Protein AF-A0A8S3KQ99-F1 (afdb_monomer_lite)

Sequence (84 aa):
SCFNLEKIDRNRFRDILHNTFDMTDDILMDRVFKAFDRDNDGQVSMLEWVVGLNTYLRGTLDEKIACELSNKRNHETIVYFLFC

Secondary structure (DSSP, 8-state):
-----PPEEHHHHHHHHHHHH----HHHHHHHHHHH-SS-SSEE-HHHHHHHHHHHHHHHHHHHHHHHTT----TTHHHHTT--

Structure (mmCIF, N/CA/C/O backbone):
data_AF-A0A8S3KQ99-F1
#
_entry.id   AF-A0A8S3KQ99-F1
#
loop_
_atom_site.group_PDB
_atom_site.id
_atom_site.type_symbol
_atom_site.label_atom_id
_atom_site.label_alt_id
_atom_site.label_comp_id
_atom_site.label_asym_id
_atom_site.label_entity_id
_atom_site.label_seq_id
_atom_site.pdbx_PDB_ins_code
_atom_site.Cartn_x
_atom_site.Cartn_y
_atom_site.Cartn_z
_atom_site.occupancy
_atom_site.B_iso_or_equiv
_atom_site.auth_seq_id
_atom_site.auth_comp_id
_atom_site.auth_asym_id
_atom_site.auth_atom_id
_atom_site.pdbx_PDB_model_num
ATOM 1 N N . SER A 1 1 ? -22.158 -15.242 10.615 1.00 37.00 1 SER A N 1
ATOM 2 C CA . SER A 1 1 ? -20.757 -15.398 10.185 1.00 37.00 1 SER A CA 1
ATOM 3 C C . SER A 1 1 ? -20.288 -14.067 9.625 1.00 37.00 1 SER A C 1
ATOM 5 O O . SER A 1 1 ? -20.326 -13.849 8.422 1.00 37.00 1 SER A O 1
ATOM 7 N N . CYS A 1 2 ? -19.942 -13.128 10.513 1.00 40.69 2 CYS A N 1
ATOM 8 C CA . CYS A 1 2 ? -19.279 -11.898 10.091 1.00 40.69 2 CYS A CA 1
ATOM 9 C C . CYS A 1 2 ? -17.930 -12.297 9.503 1.00 40.69 2 CYS A C 1
ATOM 11 O O . CYS A 1 2 ? -17.192 -13.040 10.147 1.00 40.69 2 CYS A O 1
ATOM 13 N N . PHE A 1 3 ? -17.642 -11.855 8.281 1.00 45.00 3 PHE A N 1
ATOM 14 C CA . PHE A 1 3 ? -16.287 -11.893 7.756 1.00 45.00 3 PHE A CA 1
ATOM 15 C C . PHE A 1 3 ? -15.394 -11.197 8.788 1.00 45.00 3 PHE A C 1
ATOM 17 O O . PHE A 1 3 ? -15.496 -9.985 8.969 1.00 45.00 3 PHE A O 1
ATOM 24 N N . ASN A 1 4 ? -14.552 -11.961 9.484 1.00 46.81 4 ASN A N 1
ATOM 25 C CA . ASN A 1 4 ? -13.348 -11.403 10.076 1.00 46.81 4 ASN A CA 1
ATOM 26 C C . ASN A 1 4 ? -12.510 -10.939 8.883 1.00 46.81 4 ASN A C 1
ATOM 28 O O . ASN A 1 4 ? -11.796 -11.729 8.272 1.00 46.81 4 ASN A O 1
ATOM 32 N N . LEU A 1 5 ? -12.710 -9.688 8.469 1.00 57.53 5 LEU A N 1
ATOM 33 C CA . LEU A 1 5 ? -11.841 -9.016 7.517 1.00 57.53 5 LEU A CA 1
ATOM 34 C C . LEU A 1 5 ? -10.547 -8.737 8.275 1.00 57.53 5 LEU A C 1
ATOM 36 O O . LEU A 1 5 ? -10.386 -7.669 8.860 1.00 57.53 5 LEU A O 1
ATOM 40 N N . GLU A 1 6 ? -9.686 -9.749 8.355 1.00 75.44 6 GLU A N 1
ATOM 41 C CA . GLU A 1 6 ? -8.350 -9.613 8.919 1.00 75.44 6 GLU A CA 1
ATOM 42 C C . GLU A 1 6 ? -7.646 -8.467 8.186 1.00 75.44 6 GLU A C 1
ATOM 44 O O . GLU A 1 6 ? -7.501 -8.489 6.960 1.00 75.44 6 GLU A O 1
ATOM 49 N N . LYS A 1 7 ? -7.294 -7.416 8.934 1.00 83.81 7 LYS A N 1
ATOM 50 C CA . LYS A 1 7 ? -6.484 -6.324 8.405 1.00 83.81 7 LYS A CA 1
ATOM 51 C C . LYS A 1 7 ? -5.100 -6.879 8.062 1.00 83.81 7 LYS A C 1
ATOM 53 O O . LYS A 1 7 ? -4.565 -7.730 8.772 1.00 83.81 7 LYS A O 1
ATOM 58 N N . ILE A 1 8 ? -4.527 -6.405 6.964 1.00 88.69 8 ILE A N 1
ATOM 59 C CA . ILE A 1 8 ? -3.208 -6.823 6.499 1.00 88.69 8 ILE A CA 1
ATOM 60 C C . ILE A 1 8 ? -2.169 -5.970 7.220 1.00 88.69 8 ILE A C 1
ATOM 62 O O . ILE A 1 8 ? -2.175 -4.747 7.093 1.00 88.69 8 ILE A O 1
ATOM 66 N N . ASP A 1 9 ? -1.266 -6.598 7.967 1.00 87.50 9 ASP A N 1
ATOM 67 C CA . ASP A 1 9 ? -0.153 -5.871 8.567 1.00 87.50 9 ASP A CA 1
ATOM 68 C C . ASP A 1 9 ? 0.866 -5.407 7.515 1.00 87.50 9 ASP A C 1
ATOM 70 O O . ASP A 1 9 ? 0.925 -5.870 6.371 1.00 87.50 9 ASP A O 1
ATOM 74 N N . ARG A 1 10 ? 1.718 -4.478 7.930 1.00 87.38 10 ARG A N 1
ATOM 75 C CA . ARG A 1 10 ? 2.748 -3.873 7.091 1.00 87.38 10 ARG A CA 1
ATOM 76 C C . ARG A 1 10 ? 3.710 -4.862 6.432 1.00 87.38 10 ARG A C 1
ATOM 78 O O . ARG A 1 10 ? 4.129 -4.618 5.302 1.00 87.38 10 ARG A O 1
ATOM 85 N N . ASN A 1 11 ? 4.082 -5.948 7.104 1.00 89.56 11 ASN A N 1
ATOM 86 C CA . ASN A 1 11 ? 5.017 -6.922 6.541 1.00 89.56 11 ASN A CA 1
ATOM 87 C C . ASN A 1 11 ? 4.328 -7.729 5.447 1.00 89.56 11 ASN A C 1
ATOM 89 O O . ASN A 1 11 ? 4.851 -7.855 4.342 1.00 89.56 11 ASN A O 1
ATOM 93 N N . ARG A 1 12 ? 3.099 -8.174 5.714 1.00 88.50 12 ARG A N 1
ATOM 94 C CA . ARG A 1 12 ? 2.312 -8.900 4.726 1.00 88.50 12 ARG A CA 1
ATOM 95 C C . ARG A 1 12 ? 1.970 -8.033 3.514 1.00 88.50 12 ARG A C 1
ATOM 97 O O . ARG A 1 12 ? 1.994 -8.525 2.389 1.00 88.50 12 ARG A O 1
ATOM 104 N N . PHE A 1 13 ? 1.696 -6.747 3.726 1.00 87.81 13 PHE A N 1
ATOM 105 C CA . PHE A 1 13 ? 1.483 -5.785 2.646 1.00 87.81 13 PHE A CA 1
ATOM 106 C C . PHE A 1 13 ? 2.732 -5.640 1.763 1.00 87.81 13 PHE A C 1
ATOM 108 O O . PHE A 1 13 ? 2.631 -5.696 0.537 1.00 87.81 13 PHE A O 1
ATOM 115 N N . ARG A 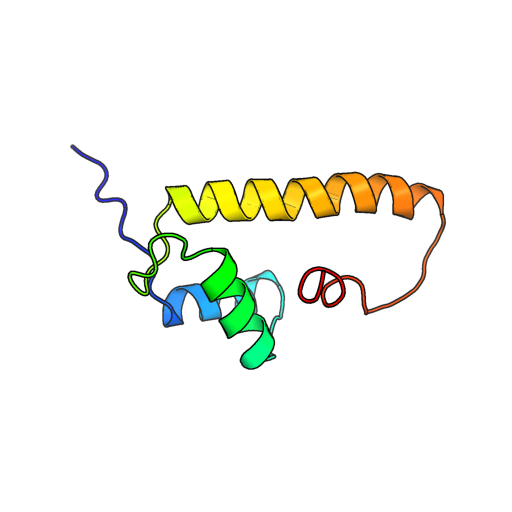1 14 ? 3.918 -5.519 2.377 1.00 88.62 14 ARG A N 1
ATOM 116 C CA . ARG A 1 14 ? 5.208 -5.465 1.669 1.00 88.62 14 ARG A CA 1
ATOM 117 C C . ARG A 1 14 ? 5.474 -6.725 0.855 1.00 88.62 14 ARG A C 1
ATOM 119 O O . ARG A 1 14 ? 5.836 -6.609 -0.311 1.00 88.62 14 ARG A O 1
ATOM 126 N N . ASP A 1 15 ? 5.209 -7.905 1.414 1.00 89.38 15 ASP A N 1
ATOM 127 C CA . ASP A 1 15 ? 5.348 -9.169 0.683 1.00 89.38 15 ASP A CA 1
ATOM 128 C C . ASP A 1 15 ? 4.469 -9.198 -0.572 1.00 89.38 15 ASP A C 1
ATOM 130 O O . ASP A 1 15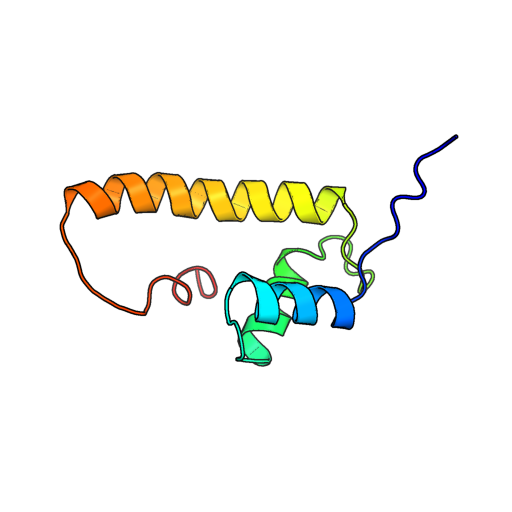 ? 4.884 -9.692 -1.619 1.00 89.38 15 ASP A O 1
ATOM 134 N N . ILE A 1 16 ? 3.240 -8.679 -0.488 1.00 86.38 16 ILE A N 1
ATOM 135 C CA . ILE A 1 16 ? 2.337 -8.623 -1.642 1.00 86.38 16 ILE A CA 1
ATOM 136 C C . ILE A 1 16 ? 2.879 -7.650 -2.693 1.00 86.38 16 ILE A C 1
ATOM 138 O O . ILE A 1 16 ? 2.884 -7.995 -3.877 1.00 86.38 16 ILE A O 1
ATOM 142 N N . LEU A 1 17 ? 3.360 -6.472 -2.280 1.00 85.12 17 LEU A N 1
ATOM 143 C CA . LEU A 1 17 ? 3.951 -5.495 -3.196 1.00 85.12 17 LEU A CA 1
ATOM 144 C C . LEU A 1 17 ? 5.185 -6.047 -3.913 1.00 85.12 17 LEU A C 1
ATOM 146 O O . LEU A 1 17 ? 5.289 -5.931 -5.134 1.00 85.12 17 LEU A O 1
ATOM 150 N N . HIS A 1 18 ? 6.071 -6.699 -3.168 1.00 85.25 18 HIS A N 1
ATOM 151 C CA . HIS A 1 18 ? 7.259 -7.340 -3.708 1.00 85.25 18 HIS A CA 1
ATOM 152 C C . HIS A 1 18 ? 6.889 -8.468 -4.679 1.00 85.25 18 HIS A C 1
ATOM 154 O O . HIS A 1 18 ? 7.317 -8.471 -5.824 1.00 85.25 18 HIS A O 1
ATOM 160 N N . ASN A 1 19 ? 6.026 -9.402 -4.274 1.00 84.50 19 ASN A N 1
ATOM 161 C CA . ASN A 1 19 ? 5.740 -10.589 -5.085 1.00 84.50 19 ASN A CA 1
ATOM 162 C C . ASN A 1 19 ? 4.843 -10.314 -6.303 1.00 84.50 19 ASN A C 1
ATOM 164 O O . ASN A 1 19 ? 4.889 -11.066 -7.273 1.00 84.50 19 ASN A O 1
ATOM 168 N N . THR A 1 20 ? 4.003 -9.276 -6.252 1.00 80.06 20 THR A N 1
ATOM 169 C CA . THR A 1 20 ? 3.028 -8.982 -7.320 1.00 80.06 20 THR A CA 1
ATOM 170 C C . THR A 1 20 ? 3.539 -7.925 -8.294 1.00 80.06 20 THR A C 1
ATOM 172 O O . THR A 1 20 ? 3.230 -7.991 -9.482 1.00 80.06 20 THR A O 1
ATOM 175 N N . PHE A 1 21 ? 4.303 -6.948 -7.799 1.00 77.06 21 PHE A N 1
ATOM 176 C CA . PHE A 1 21 ? 4.751 -5.791 -8.579 1.00 77.06 21 PHE A CA 1
ATOM 177 C C . PHE A 1 21 ? 6.278 -5.673 -8.670 1.00 77.06 21 PHE A C 1
ATOM 179 O O . PHE A 1 21 ? 6.759 -4.685 -9.219 1.00 77.06 21 PHE A O 1
ATOM 186 N N . ASP A 1 22 ? 7.026 -6.650 -8.139 1.00 80.31 22 ASP A N 1
ATOM 187 C CA . ASP A 1 22 ? 8.498 -6.665 -8.079 1.00 80.31 22 ASP A CA 1
ATOM 188 C C . ASP A 1 22 ? 9.078 -5.404 -7.409 1.00 80.31 22 ASP A C 1
ATOM 190 O O . ASP A 1 22 ? 10.153 -4.898 -7.737 1.00 80.31 22 ASP A O 1
ATOM 194 N N . MET A 1 23 ? 8.313 -4.844 -6.464 1.00 81.88 23 MET A N 1
ATOM 195 C CA . MET A 1 23 ? 8.683 -3.628 -5.753 1.00 81.88 23 MET A CA 1
ATOM 196 C C . MET A 1 23 ? 9.668 -3.967 -4.633 1.00 81.88 23 MET A C 1
ATOM 198 O O . MET A 1 23 ? 9.311 -4.624 -3.660 1.00 81.88 23 MET A O 1
ATOM 202 N N . THR A 1 24 ? 10.905 -3.497 -4.770 1.00 84.44 24 THR A N 1
ATOM 203 C CA . THR A 1 24 ? 12.016 -3.799 -3.847 1.00 84.44 24 THR A CA 1
ATOM 204 C C . THR A 1 24 ? 12.517 -2.582 -3.069 1.00 84.44 24 THR A C 1
ATOM 206 O O . THR A 1 24 ? 13.245 -2.736 -2.093 1.00 84.44 24 THR A O 1
ATOM 209 N N . ASP A 1 25 ? 12.105 -1.370 -3.449 1.00 86.94 25 ASP A N 1
ATOM 210 C CA . ASP A 1 25 ? 12.477 -0.146 -2.739 1.00 86.94 25 ASP A CA 1
ATOM 211 C C . ASP A 1 25 ? 11.652 0.009 -1.449 1.00 86.94 25 ASP A C 1
ATOM 213 O O . ASP A 1 25 ? 10.443 0.256 -1.474 1.00 86.94 25 ASP A O 1
ATOM 217 N N . ASP A 1 26 ? 12.323 -0.127 -0.305 1.00 85.12 26 ASP A N 1
ATOM 218 C CA . ASP A 1 26 ? 11.724 -0.036 1.030 1.00 85.12 26 ASP A CA 1
ATOM 219 C C . ASP A 1 26 ? 11.065 1.315 1.328 1.00 85.12 26 ASP A C 1
ATOM 221 O O . ASP A 1 26 ? 10.065 1.370 2.059 1.00 85.12 26 ASP A O 1
ATOM 225 N N . ILE A 1 27 ? 11.618 2.407 0.789 1.00 84.94 27 ILE A N 1
ATOM 226 C CA . ILE A 1 27 ? 11.081 3.759 0.965 1.00 84.94 27 ILE A CA 1
ATOM 227 C C . ILE A 1 27 ? 9.803 3.885 0.141 1.00 84.94 27 ILE A C 1
ATOM 229 O O . ILE A 1 27 ? 8.799 4.396 0.641 1.00 84.94 27 ILE A O 1
ATOM 233 N N . LEU A 1 28 ? 9.815 3.390 -1.098 1.00 81.44 28 LEU A N 1
ATOM 234 C CA . LEU A 1 28 ? 8.636 3.374 -1.958 1.00 81.44 28 LEU A CA 1
ATOM 235 C C . LEU A 1 28 ? 7.516 2.532 -1.336 1.00 81.44 28 LEU A C 1
ATOM 237 O O . LEU A 1 28 ? 6.396 3.021 -1.197 1.00 81.44 28 LEU A O 1
ATOM 241 N N . MET A 1 29 ? 7.828 1.318 -0.876 1.00 85.31 29 MET A N 1
ATOM 242 C CA . MET A 1 29 ? 6.865 0.441 -0.208 1.00 85.31 29 MET A CA 1
ATOM 243 C C . MET A 1 29 ? 6.285 1.062 1.069 1.00 85.31 29 MET A C 1
ATOM 245 O O . MET A 1 29 ? 5.089 0.925 1.319 1.00 85.31 29 MET A O 1
ATOM 249 N N . ASP A 1 30 ? 7.092 1.763 1.878 1.00 86.94 30 ASP A N 1
ATOM 250 C CA . ASP A 1 30 ? 6.594 2.478 3.064 1.00 86.94 30 ASP A CA 1
ATOM 251 C C . ASP A 1 30 ? 5.622 3.601 2.698 1.00 86.94 30 ASP A C 1
ATOM 253 O O . ASP A 1 30 ? 4.586 3.773 3.339 1.00 86.94 30 ASP A O 1
ATOM 257 N N . ARG A 1 31 ? 5.939 4.372 1.659 1.00 85.38 31 ARG A N 1
ATOM 258 C CA . ARG A 1 31 ? 5.068 5.468 1.243 1.00 85.38 31 ARG A CA 1
ATOM 259 C C . ARG A 1 31 ? 3.774 4.958 0.602 1.00 85.38 31 ARG A C 1
ATOM 261 O O . ARG A 1 31 ? 2.723 5.537 0.855 1.00 85.38 31 ARG A O 1
ATOM 268 N N . VAL A 1 32 ? 3.828 3.866 -0.167 1.00 84.06 32 VAL A N 1
ATOM 269 C CA . VAL A 1 32 ? 2.625 3.198 -0.693 1.00 84.06 32 VAL A CA 1
ATOM 270 C C . VAL A 1 32 ? 1.776 2.666 0.459 1.00 84.06 32 VAL A C 1
ATOM 272 O O . VAL A 1 32 ? 0.577 2.909 0.478 1.00 84.06 32 VAL A O 1
ATOM 275 N N . PHE A 1 33 ? 2.384 2.022 1.458 1.00 87.38 33 PHE A N 1
ATOM 276 C CA . PHE A 1 33 ? 1.666 1.568 2.650 1.00 87.38 33 PHE A CA 1
ATOM 277 C C . PHE A 1 33 ? 0.925 2.724 3.339 1.00 87.38 33 PHE A C 1
ATOM 279 O O . PHE A 1 33 ? -0.278 2.635 3.556 1.00 87.38 33 PHE A O 1
ATOM 286 N N . LYS A 1 34 ? 1.610 3.850 3.580 1.00 87.25 34 LYS A N 1
ATOM 287 C CA . LYS A 1 34 ? 1.011 5.063 4.171 1.00 87.25 34 LYS A CA 1
ATOM 288 C C . LYS A 1 34 ? -0.104 5.685 3.332 1.00 87.25 34 LYS A C 1
ATOM 290 O O . LYS A 1 34 ? -0.979 6.340 3.878 1.00 87.25 34 LYS A O 1
ATOM 295 N N . ALA A 1 35 ? -0.069 5.532 2.011 1.00 84.69 35 ALA A N 1
ATOM 296 C CA . ALA A 1 35 ? -1.140 6.028 1.149 1.00 84.69 35 ALA A CA 1
ATOM 297 C C . ALA A 1 35 ? -2.419 5.173 1.254 1.00 84.69 35 ALA A C 1
ATOM 299 O O . ALA A 1 35 ? -3.518 5.667 0.985 1.00 84.69 35 ALA A O 1
ATOM 300 N N . PHE A 1 36 ? -2.273 3.897 1.620 1.00 85.00 36 PHE A N 1
ATOM 301 C CA . PHE A 1 36 ? -3.373 2.950 1.788 1.00 85.00 36 PHE A CA 1
ATOM 302 C C . PHE A 1 36 ? -3.927 2.958 3.220 1.00 85.00 36 PHE A C 1
ATOM 304 O O . PHE A 1 36 ? -5.144 2.944 3.372 1.00 85.00 36 PHE A O 1
ATOM 311 N N . ASP A 1 37 ? -3.062 3.027 4.234 1.00 89.06 37 ASP A N 1
ATOM 312 C CA . ASP A 1 37 ? -3.406 3.142 5.660 1.00 89.06 37 ASP A CA 1
ATOM 313 C C . ASP A 1 37 ? -3.933 4.556 5.978 1.00 89.06 37 ASP A C 1
ATOM 315 O O . ASP A 1 37 ? -3.169 5.492 6.230 1.00 89.06 37 ASP A O 1
ATOM 319 N N . ARG A 1 38 ? -5.254 4.744 5.877 1.00 85.12 38 ARG A N 1
ATOM 320 C CA . ARG A 1 38 ? -5.895 6.065 6.005 1.00 85.12 38 ARG A CA 1
ATOM 321 C C . ARG A 1 38 ? -6.289 6.380 7.435 1.00 85.12 38 ARG A C 1
ATOM 323 O O . ARG A 1 38 ? -6.329 7.559 7.794 1.00 85.12 38 ARG A O 1
ATOM 330 N N . ASP A 1 39 ? -6.642 5.357 8.208 1.00 87.81 39 ASP A N 1
ATOM 331 C CA . ASP A 1 39 ? -6.922 5.509 9.634 1.00 87.81 39 ASP A CA 1
ATOM 332 C C . ASP A 1 39 ? -5.634 5.539 10.485 1.00 87.81 39 ASP A C 1
ATOM 334 O O . ASP A 1 39 ? -5.689 5.942 11.651 1.00 87.81 39 ASP A O 1
ATOM 338 N N . ASN A 1 40 ? -4.476 5.268 9.863 1.00 86.94 40 ASN A N 1
ATOM 339 C CA . ASN A 1 40 ? -3.139 5.306 10.454 1.00 86.94 40 ASN A CA 1
ATOM 340 C C . ASN A 1 40 ? -3.036 4.369 11.664 1.00 86.94 40 ASN A C 1
ATOM 342 O O . ASN A 1 40 ? -2.405 4.697 12.679 1.00 86.94 40 ASN A O 1
ATOM 346 N N . ASP A 1 41 ? -3.685 3.209 11.566 1.00 89.25 41 ASP A N 1
ATOM 347 C CA . ASP A 1 41 ? -3.647 2.174 12.592 1.00 89.25 41 ASP A CA 1
ATOM 348 C C . ASP A 1 41 ? -2.493 1.175 12.390 1.00 89.25 41 ASP A C 1
ATOM 350 O O . ASP A 1 41 ? -2.275 0.284 13.218 1.00 89.25 41 ASP A O 1
ATOM 354 N N . GLY A 1 42 ? -1.695 1.367 11.334 1.00 88.50 42 GLY A N 1
ATOM 355 C CA . GLY A 1 42 ? -0.549 0.527 11.011 1.00 88.50 42 GLY A CA 1
ATOM 356 C C . GLY A 1 42 ? -0.935 -0.797 10.354 1.00 88.50 42 GLY A C 1
ATOM 357 O O . GLY A 1 42 ? -0.076 -1.678 10.209 1.00 88.50 42 GLY A O 1
ATOM 358 N N . GLN A 1 43 ? -2.194 -0.951 9.950 1.00 90.56 43 GLN A N 1
ATOM 359 C CA . GLN A 1 43 ? -2.720 -2.084 9.208 1.00 90.56 43 GLN A CA 1
ATOM 360 C C . GLN A 1 43 ? -3.557 -1.578 8.025 1.00 90.56 43 GLN A C 1
ATOM 362 O O . GLN A 1 43 ? -4.050 -0.463 8.004 1.00 90.56 43 GLN A O 1
ATOM 367 N N . VAL A 1 44 ? -3.721 -2.405 6.996 1.00 89.75 44 VAL A N 1
ATOM 368 C CA . VAL A 1 44 ? -4.562 -2.070 5.843 1.00 89.75 44 VAL A CA 1
ATOM 369 C C . VAL A 1 44 ? -5.788 -2.962 5.876 1.00 89.75 44 VAL A C 1
ATOM 371 O O . VAL A 1 44 ? -5.712 -4.177 5.668 1.00 89.75 44 VAL A O 1
ATOM 374 N N . SER A 1 45 ? -6.942 -2.366 6.148 1.00 89.69 45 SER A N 1
ATOM 375 C CA . SER A 1 45 ? -8.221 -3.062 6.053 1.00 89.69 45 SER A CA 1
ATOM 376 C C . 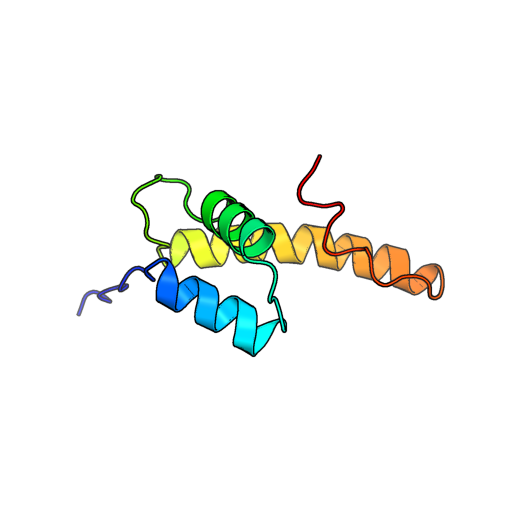SER A 1 45 ? -8.575 -3.387 4.599 1.00 89.69 45 SER A C 1
ATOM 378 O O . SER A 1 45 ? -8.111 -2.751 3.655 1.00 89.69 45 SER A O 1
ATOM 380 N N . MET A 1 46 ? -9.473 -4.353 4.390 1.00 84.19 46 MET A N 1
ATOM 381 C CA . MET A 1 46 ? -9.959 -4.672 3.041 1.00 84.19 46 MET A CA 1
ATOM 382 C C . MET A 1 46 ? -10.616 -3.462 2.352 1.00 84.19 46 MET A C 1
ATOM 384 O O . MET A 1 46 ? -10.540 -3.324 1.133 1.00 84.19 46 MET A O 1
ATOM 388 N N . LEU A 1 47 ? -11.252 -2.571 3.119 1.00 85.31 47 LEU A N 1
ATOM 389 C CA . LEU A 1 47 ? -11.852 -1.356 2.572 1.00 85.31 47 LEU A CA 1
ATOM 390 C C . LEU A 1 47 ? -10.774 -0.391 2.067 1.00 85.31 47 LEU A C 1
ATOM 392 O O . LEU A 1 47 ? -10.872 0.098 0.944 1.00 85.31 47 LEU A O 1
ATOM 396 N N . GLU A 1 48 ? -9.736 -0.157 2.865 1.00 87.69 48 GLU A N 1
ATOM 397 C CA . GLU A 1 48 ? -8.577 0.657 2.482 1.00 87.69 48 GLU A CA 1
ATOM 398 C C . GLU A 1 48 ? -7.839 0.067 1.288 1.00 87.69 48 GLU A C 1
ATOM 400 O O . GLU A 1 48 ? -7.489 0.791 0.360 1.00 87.69 48 GLU A O 1
ATOM 405 N N . TRP A 1 49 ? -7.705 -1.257 1.253 1.00 83.56 49 TRP A N 1
ATOM 406 C CA . TRP A 1 49 ? -7.148 -1.980 0.121 1.00 83.56 49 TRP A CA 1
ATOM 407 C C . TRP A 1 49 ? -7.948 -1.737 -1.16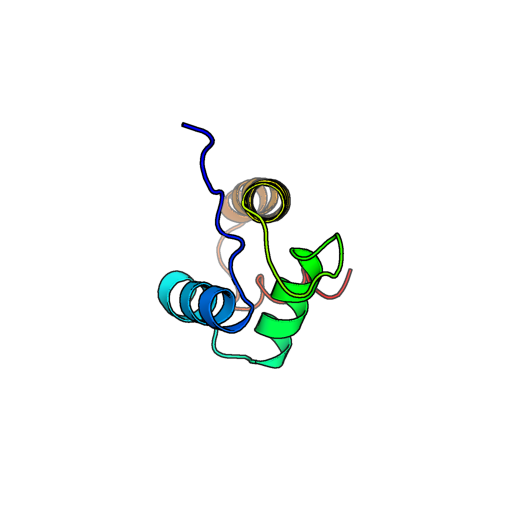5 1.00 83.56 49 TRP A C 1
ATOM 409 O O . TRP A 1 49 ? -7.384 -1.336 -2.183 1.00 83.56 49 TRP A O 1
ATOM 419 N N . VAL A 1 50 ? -9.272 -1.927 -1.135 1.00 82.31 50 VAL A N 1
ATOM 420 C CA . VAL A 1 50 ? -10.142 -1.737 -2.310 1.00 82.31 50 VAL A CA 1
ATOM 421 C C . VAL A 1 50 ? -10.188 -0.272 -2.747 1.00 82.31 50 VAL A C 1
ATOM 423 O O . VAL A 1 50 ? -10.131 0.012 -3.942 1.00 82.31 50 VAL A O 1
ATOM 426 N N . VAL A 1 51 ? -10.270 0.671 -1.807 1.00 82.12 51 VAL A N 1
ATOM 427 C CA . VAL A 1 51 ? -10.299 2.110 -2.111 1.00 82.12 51 VAL A CA 1
ATOM 428 C C . VAL A 1 51 ? -8.948 2.591 -2.643 1.00 82.12 51 VAL A C 1
ATOM 430 O O . VAL A 1 51 ? -8.915 3.343 -3.622 1.00 82.12 51 VAL A O 1
ATOM 433 N N . GLY A 1 52 ? -7.847 2.138 -2.041 1.00 79.50 52 GLY A N 1
ATOM 434 C CA . GLY A 1 52 ? -6.484 2.421 -2.478 1.00 79.50 52 GLY A CA 1
ATOM 435 C C . GLY A 1 52 ? -6.231 1.875 -3.878 1.00 79.50 52 GLY A C 1
ATOM 436 O O . GLY A 1 52 ? -5.819 2.630 -4.754 1.00 79.50 52 GLY A O 1
ATOM 437 N N . LEU A 1 53 ? -6.610 0.620 -4.146 1.00 77.81 53 LEU A N 1
ATOM 438 C CA . LEU A 1 53 ? -6.526 0.036 -5.486 1.00 77.81 53 LEU A CA 1
ATOM 439 C C . LEU A 1 53 ? -7.443 0.725 -6.493 1.00 77.81 53 LEU A C 1
ATOM 441 O O . LEU A 1 53 ? -7.017 0.952 -7.614 1.00 77.81 53 LEU A O 1
ATOM 445 N N . ASN A 1 54 ? -8.678 1.081 -6.140 1.00 76.12 54 ASN A N 1
ATOM 446 C CA . ASN A 1 54 ? -9.568 1.788 -7.064 1.00 76.12 54 ASN A CA 1
ATOM 447 C C . ASN A 1 54 ? -9.018 3.178 -7.420 1.00 76.12 54 ASN A C 1
ATOM 449 O O . ASN A 1 54 ? -9.120 3.597 -8.567 1.00 76.12 54 ASN A O 1
ATOM 453 N N . THR A 1 55 ? -8.405 3.875 -6.462 1.00 70.81 55 THR A N 1
ATOM 454 C CA . THR A 1 55 ? -7.739 5.165 -6.706 1.00 70.81 55 THR A CA 1
ATOM 455 C C . THR A 1 55 ? -6.491 4.980 -7.570 1.00 70.81 55 THR A C 1
ATOM 457 O O . THR A 1 55 ? -6.333 5.654 -8.585 1.00 70.81 55 THR A O 1
ATOM 460 N N . TYR A 1 56 ? -5.645 4.015 -7.207 1.00 69.56 56 TYR A N 1
ATOM 461 C CA . TYR A 1 56 ? -4.389 3.719 -7.888 1.00 69.56 56 TYR A CA 1
ATOM 462 C C . TYR A 1 56 ? -4.611 3.210 -9.318 1.00 69.56 56 TYR A C 1
ATOM 464 O O . TYR A 1 56 ? -3.984 3.679 -10.264 1.00 69.56 56 TYR A O 1
ATOM 472 N N . LEU A 1 57 ? -5.550 2.283 -9.507 1.00 63.44 57 LEU A N 1
ATOM 473 C CA . LEU A 1 57 ? -5.859 1.690 -10.803 1.00 63.44 57 LEU A CA 1
ATOM 474 C C . LEU A 1 57 ? -6.678 2.623 -11.694 1.00 63.44 57 LEU A C 1
ATOM 476 O O . LEU A 1 57 ? -6.474 2.577 -12.894 1.00 63.44 57 LEU A O 1
ATOM 480 N N . ARG A 1 58 ? -7.555 3.496 -11.178 1.00 61.91 58 ARG A N 1
ATOM 481 C CA . ARG A 1 58 ? -8.244 4.480 -12.041 1.00 61.91 58 ARG A CA 1
ATOM 482 C C . ARG A 1 58 ? -7.289 5.534 -12.589 1.00 61.91 58 ARG A C 1
ATOM 484 O O . ARG A 1 58 ? -7.289 5.752 -13.792 1.00 61.91 58 ARG A O 1
ATOM 491 N N . GLY A 1 59 ? -6.437 6.111 -11.737 1.00 53.72 59 GLY A N 1
ATOM 492 C CA . GLY A 1 59 ? -5.414 7.062 -12.183 1.00 53.72 59 GLY A CA 1
ATOM 493 C C . GLY A 1 59 ? -4.457 6.437 -13.202 1.00 53.72 59 GLY A C 1
ATOM 494 O O . GLY A 1 59 ? -4.205 7.024 -14.247 1.00 53.72 59 GLY A O 1
ATOM 495 N N . THR A 1 60 ? -4.018 5.195 -12.960 1.00 55.69 60 THR A N 1
ATOM 496 C CA . THR A 1 60 ? -3.107 4.490 -13.878 1.00 55.69 60 THR A CA 1
ATOM 497 C C . THR A 1 60 ? -3.781 3.892 -15.114 1.00 55.69 60 THR A C 1
ATOM 499 O O . THR A 1 60 ? -3.092 3.713 -16.112 1.00 55.69 60 THR A O 1
ATOM 502 N N . LEU A 1 61 ? -5.081 3.563 -15.106 1.00 51.00 61 LEU A N 1
ATOM 503 C CA . LEU A 1 61 ? -5.790 3.044 -16.287 1.00 51.00 61 LEU A CA 1
ATOM 504 C C . LEU A 1 61 ? -6.159 4.176 -17.251 1.00 51.00 61 LEU A C 1
ATOM 506 O O . LEU A 1 61 ? -5.926 4.032 -18.449 1.00 51.00 61 LEU A O 1
ATOM 510 N N . ASP A 1 62 ? -6.660 5.304 -16.742 1.00 52.28 62 ASP A N 1
ATOM 511 C CA . ASP A 1 62 ? -6.965 6.479 -17.567 1.00 52.28 62 ASP A CA 1
ATOM 512 C C . ASP A 1 62 ? -5.678 7.046 -18.200 1.00 52.28 62 ASP A C 1
ATOM 514 O O . ASP A 1 62 ? -5.649 7.352 -19.395 1.00 52.28 62 ASP A O 1
ATOM 518 N N . GLU A 1 63 ? -4.569 7.072 -17.451 1.00 53.84 63 GLU A N 1
ATOM 519 C CA . GLU A 1 63 ? -3.251 7.416 -17.995 1.00 53.84 63 GLU A CA 1
ATOM 520 C C . GLU A 1 63 ? -2.651 6.338 -18.902 1.00 53.84 63 GLU A C 1
ATOM 522 O O . GLU A 1 63 ? -2.011 6.686 -19.893 1.00 53.84 63 GLU A O 1
ATOM 527 N N . LYS A 1 64 ? -2.852 5.039 -18.633 1.00 47.59 64 LYS A N 1
ATOM 528 C CA . LYS A 1 64 ? -2.403 3.966 -19.541 1.00 47.59 64 LYS A CA 1
ATOM 529 C C . LYS A 1 64 ? -3.125 4.022 -20.879 1.00 47.59 64 LYS A C 1
ATOM 531 O O . LYS A 1 64 ? -2.458 3.878 -21.894 1.00 47.59 64 LYS A O 1
ATOM 536 N N . ILE A 1 65 ? -4.432 4.280 -20.904 1.00 51.69 65 ILE A N 1
ATOM 537 C CA . ILE A 1 65 ? -5.203 4.424 -22.149 1.00 51.69 65 ILE A CA 1
ATOM 538 C C . ILE A 1 65 ? -4.743 5.673 -22.918 1.00 51.69 65 ILE A C 1
ATOM 540 O O . ILE A 1 65 ? -4.557 5.618 -24.136 1.00 51.69 65 ILE A O 1
ATOM 544 N N . ALA A 1 66 ? -4.486 6.786 -22.221 1.00 51.31 66 ALA A N 1
ATOM 545 C CA . ALA A 1 66 ? -3.922 7.985 -22.842 1.00 51.31 66 ALA A CA 1
ATOM 546 C C . ALA A 1 66 ? -2.498 7.746 -23.389 1.00 51.31 66 ALA A C 1
ATOM 548 O O . ALA A 1 66 ? -2.163 8.201 -24.484 1.00 51.31 66 ALA A O 1
ATOM 549 N N . CYS A 1 67 ? -1.668 6.999 -22.656 1.00 45.38 67 CYS A N 1
ATOM 550 C CA . CYS A 1 67 ? -0.278 6.723 -23.008 1.00 45.38 67 CYS A CA 1
ATOM 551 C C . CYS A 1 67 ? -0.147 5.648 -24.107 1.00 45.38 67 CYS A C 1
ATOM 553 O O . CYS A 1 67 ? 0.727 5.763 -24.971 1.00 45.38 67 CYS A O 1
ATOM 555 N N . GLU A 1 68 ? -1.050 4.661 -24.159 1.00 44.50 68 GLU A N 1
ATOM 556 C CA . GLU A 1 68 ? -1.124 3.637 -25.215 1.00 44.50 68 GLU A CA 1
ATOM 557 C C . GLU A 1 68 ? -1.368 4.245 -26.603 1.00 44.50 68 GLU A C 1
ATOM 559 O O . GLU A 1 68 ? -0.805 3.761 -27.587 1.00 44.50 68 GLU A O 1
ATOM 564 N N . LEU A 1 69 ? -2.095 5.363 -26.690 1.00 53.03 69 LEU A N 1
ATOM 565 C CA . LEU A 1 69 ? -2.248 6.117 -27.940 1.00 53.03 69 LEU A CA 1
ATOM 566 C C . LEU A 1 69 ? -0.987 6.913 -28.340 1.00 53.03 69 LEU A C 1
ATOM 568 O O . LEU A 1 69 ? -0.909 7.388 -29.472 1.00 53.03 69 LEU A O 1
ATOM 572 N N . SER A 1 70 ? 0.014 7.043 -27.457 1.00 49.84 70 SER A N 1
ATOM 573 C CA . SER A 1 70 ? 1.197 7.902 -27.657 1.00 49.84 70 SER A CA 1
ATOM 574 C C . SER A 1 70 ? 2.553 7.189 -27.800 1.00 49.84 70 SER A C 1
ATOM 576 O O . SER A 1 70 ? 3.555 7.870 -27.995 1.00 49.84 70 SER A O 1
ATOM 578 N N . ASN A 1 71 ? 2.594 5.849 -27.838 1.00 47.47 71 ASN A N 1
ATOM 579 C CA . ASN A 1 71 ? 3.773 5.033 -28.193 1.00 47.47 71 ASN A CA 1
ATOM 580 C C . ASN A 1 71 ? 5.002 5.166 -27.250 1.00 47.47 71 ASN A C 1
ATOM 582 O O . ASN A 1 71 ? 5.698 6.174 -27.226 1.00 47.47 71 ASN A O 1
ATOM 586 N N . LYS A 1 72 ? 5.293 4.066 -26.532 1.00 57.62 72 LYS A N 1
ATOM 587 C CA . LYS A 1 72 ? 6.545 3.685 -25.839 1.00 57.62 72 LYS A CA 1
ATOM 588 C C . LYS A 1 72 ? 7.495 4.816 -25.422 1.00 57.62 72 LYS A C 1
ATOM 590 O O . LYS A 1 72 ? 8.251 5.309 -26.258 1.00 57.62 72 LYS A O 1
ATOM 595 N N . ARG A 1 73 ? 7.638 5.030 -24.106 1.00 43.00 73 ARG A N 1
ATOM 596 C CA . ARG A 1 73 ? 8.942 5.242 -23.445 1.00 43.00 73 ARG A CA 1
ATOM 597 C C . ARG A 1 73 ? 8.816 5.318 -21.912 1.00 43.00 73 ARG A C 1
ATOM 599 O O . ARG A 1 73 ? 8.101 6.159 -21.391 1.00 43.00 73 ARG A O 1
ATOM 606 N N . ASN A 1 74 ? 9.638 4.501 -21.249 1.00 41.28 74 ASN A N 1
ATOM 607 C CA . ASN A 1 74 ? 10.337 4.782 -19.987 1.00 41.28 74 ASN A CA 1
ATOM 608 C C . ASN A 1 74 ? 9.803 4.155 -18.689 1.00 41.28 74 ASN A C 1
ATOM 610 O O . ASN A 1 74 ? 8.658 4.278 -18.277 1.00 41.28 74 ASN A O 1
ATOM 614 N N . HIS A 1 75 ? 10.763 3.522 -18.033 1.00 43.72 75 HIS A N 1
ATOM 615 C CA . HIS A 1 75 ? 10.788 2.766 -16.791 1.00 43.72 75 HIS A CA 1
ATOM 616 C C . HIS A 1 75 ? 10.579 3.643 -15.529 1.00 43.72 75 HIS A C 1
ATOM 618 O O . HIS A 1 75 ? 11.194 3.395 -14.497 1.00 43.72 75 HIS A O 1
ATOM 624 N N . GLU A 1 76 ? 9.759 4.699 -15.611 1.00 44.03 76 GLU A N 1
ATOM 625 C CA . GLU A 1 76 ? 9.672 5.750 -14.573 1.00 44.03 76 GLU A CA 1
ATOM 626 C C . GLU A 1 76 ? 8.241 6.102 -14.122 1.00 44.03 76 GLU A C 1
ATOM 628 O O . GLU A 1 76 ? 8.058 6.891 -13.197 1.00 44.03 76 GLU A O 1
ATOM 633 N N . THR A 1 77 ? 7.201 5.497 -14.704 1.00 47.81 77 THR A N 1
ATOM 634 C CA . THR A 1 77 ? 5.802 5.878 -14.418 1.00 47.81 77 THR A CA 1
ATOM 635 C C . THR A 1 77 ? 5.352 5.565 -12.984 1.00 47.81 77 THR A C 1
ATOM 637 O O . THR A 1 77 ? 4.459 6.226 -12.468 1.00 47.81 77 THR A O 1
ATOM 640 N N . ILE A 1 78 ? 5.988 4.619 -12.286 1.00 48.19 78 ILE A N 1
ATOM 641 C CA . ILE A 1 78 ? 5.582 4.246 -10.916 1.00 48.19 78 ILE A CA 1
ATOM 642 C C . ILE A 1 78 ? 6.008 5.301 -9.873 1.00 48.19 78 ILE A C 1
ATOM 644 O O . ILE A 1 78 ? 5.421 5.366 -8.796 1.00 48.19 78 ILE A O 1
ATOM 648 N N . VAL A 1 79 ? 6.971 6.177 -10.190 1.00 50.59 79 VAL A N 1
ATOM 649 C CA . VAL A 1 79 ? 7.518 7.142 -9.215 1.00 50.59 79 VAL A CA 1
ATOM 650 C C . VAL A 1 79 ? 6.807 8.501 -9.260 1.00 50.59 79 VAL A C 1
ATOM 652 O O . VAL A 1 79 ? 6.675 9.151 -8.223 1.00 50.59 79 VAL A O 1
ATOM 655 N N . TYR A 1 80 ? 6.273 8.920 -10.414 1.00 47.12 80 TYR A N 1
ATOM 656 C CA . TYR A 1 80 ? 5.637 10.240 -10.553 1.00 47.12 80 TYR A CA 1
ATOM 657 C C . TYR A 1 80 ? 4.343 10.405 -9.737 1.00 47.12 80 TYR A C 1
ATOM 659 O O . TYR A 1 80 ? 4.011 11.524 -9.358 1.00 47.12 80 TYR A O 1
ATOM 667 N N . PHE A 1 81 ? 3.668 9.314 -9.364 1.00 45.19 81 PHE A N 1
ATOM 668 C CA . PHE A 1 81 ? 2.451 9.370 -8.538 1.00 45.19 81 PHE A CA 1
ATOM 669 C C . PHE A 1 81 ? 2.689 9.528 -7.038 1.00 45.19 81 PHE A C 1
ATOM 671 O O . PHE A 1 81 ? 1.736 9.677 -6.281 1.00 45.19 81 PHE A O 1
ATOM 678 N N . LEU A 1 82 ? 3.944 9.491 -6.590 1.00 43.84 82 LEU A N 1
ATOM 679 C CA . LEU A 1 82 ? 4.271 9.632 -5.174 1.00 43.84 82 LEU A CA 1
ATOM 680 C C . LEU A 1 82 ? 4.837 11.002 -4.792 1.00 43.84 82 LEU A C 1
ATOM 682 O O . LEU A 1 82 ? 5.265 11.176 -3.651 1.00 43.84 82 LEU A O 1
ATOM 686 N N . PHE A 1 83 ? 4.839 11.965 -5.720 1.00 41.62 83 PHE A N 1
ATOM 687 C CA . PHE A 1 83 ? 5.336 13.321 -5.468 1.00 41.62 83 PHE A CA 1
ATOM 688 C C . PHE A 1 83 ? 4.455 14.461 -6.013 1.00 41.62 83 PHE A C 1
ATOM 690 O O . PHE A 1 83 ? 4.915 15.602 -6.054 1.00 41.62 83 PHE A O 1
ATOM 697 N N . CYS A 1 84 ? 3.201 14.198 -6.385 1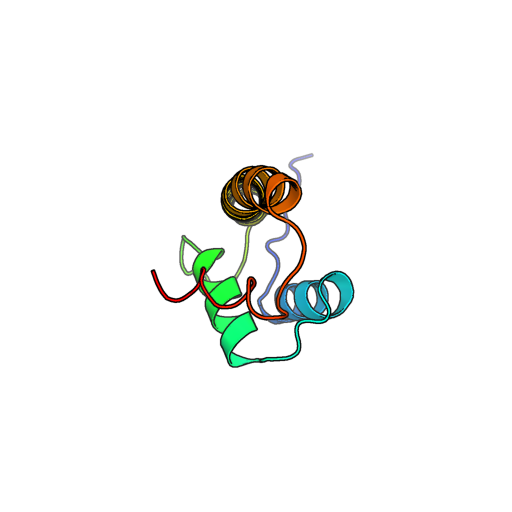.00 36.44 84 CYS A N 1
ATOM 698 C CA . CYS A 1 84 ? 2.188 15.229 -6.642 1.00 36.44 84 CYS A CA 1
ATOM 699 C C . CYS A 1 84 ? 0.886 14.885 -5.920 1.00 36.44 84 CYS A C 1
ATOM 701 O O . CYS A 1 84 ? 0.523 13.689 -5.921 1.00 36.44 84 CYS A O 1
#

Organism: NCBI:txid392030

pLDDT: mean 70.38, std 18.41, range [36.44, 90.56]

InterPro domains:
  IPR002048 EF-hand domain [PF13202] (30-49)
  IPR002048 EF-hand domain [PS50222] (24-59)
  IPR011992 EF-hand domain pair [SSF47473] (7-65)
  IPR018247 EF-Hand 1, calcium-binding site [PS00018] (37-49)
  IPR028846 Recoverin family [PTHR23055] (8-66)

Foldseek 3Di: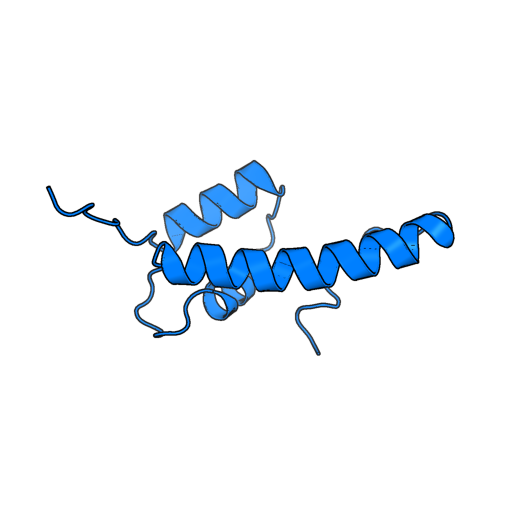
DPPPQPFAALVNQVVCCCVPVVDDDPVLSVLLQVQLPPVVPRTHGPVSVVVSCVVVCVVVVVVVVVVVVVDDDDPCVSPVVSPD

Radius of gyration: 14.58 Å; chains: 1; bounding box: 33×31×41 Å